Protein AF-A0A7V9R9I1-F1 (afdb_monomer_lite)

pLDDT: mean 81.51, std 17.56, range [33.59, 96.0]

Structure (mmCIF, N/CA/C/O backbone):
data_AF-A0A7V9R9I1-F1
#
_entry.id   AF-A0A7V9R9I1-F1
#
loop_
_atom_site.group_PDB
_atom_site.id
_atom_site.type_symbol
_atom_site.label_atom_id
_atom_site.label_alt_id
_atom_site.label_comp_id
_atom_site.label_asym_id
_atom_site.label_entity_id
_atom_site.label_seq_id
_atom_site.pdbx_PDB_ins_code
_atom_site.Cartn_x
_atom_site.Cartn_y
_atom_site.Cartn_z
_atom_site.occupancy
_atom_site.B_iso_or_equiv
_atom_site.auth_seq_id
_atom_site.auth_comp_id
_atom_site.auth_asym_id
_atom_site.auth_atom_id
_atom_site.pdbx_PDB_model_num
ATOM 1 N N . MET A 1 1 ? 21.393 -26.259 -18.781 1.00 34.94 1 MET A N 1
ATOM 2 C CA . MET A 1 1 ? 21.261 -24.808 -18.541 1.00 34.94 1 MET A CA 1
ATOM 3 C C . MET A 1 1 ? 19.982 -24.347 -19.218 1.00 34.94 1 MET A C 1
ATOM 5 O O . MET A 1 1 ? 19.968 -24.200 -20.432 1.00 34.94 1 MET A O 1
ATOM 9 N N . GLU A 1 2 ? 18.885 -24.268 -18.463 1.00 33.59 2 GLU A N 1
ATOM 10 C CA . GLU A 1 2 ? 17.567 -23.871 -18.975 1.00 33.59 2 GLU A CA 1
ATOM 11 C C . GLU A 1 2 ? 17.438 -22.348 -18.984 1.00 33.59 2 GLU A C 1
ATOM 13 O O . GLU A 1 2 ? 17.746 -21.669 -18.007 1.00 33.59 2 GLU A O 1
ATOM 18 N N . ARG A 1 3 ? 17.015 -21.819 -20.132 1.00 34.22 3 ARG A N 1
ATOM 19 C CA . ARG A 1 3 ? 16.868 -20.394 -20.406 1.00 34.22 3 ARG A CA 1
ATOM 20 C C . ARG A 1 3 ? 15.417 -20.018 -20.113 1.00 34.22 3 ARG A C 1
ATOM 22 O O . ARG A 1 3 ? 14.528 -20.432 -20.853 1.00 34.22 3 ARG A O 1
ATOM 29 N N . ILE A 1 4 ? 15.184 -19.268 -19.036 1.00 39.66 4 ILE A N 1
ATOM 30 C CA . ILE A 1 4 ? 13.881 -18.660 -18.737 1.00 39.66 4 ILE A CA 1
ATOM 31 C C . ILE A 1 4 ? 13.504 -17.791 -19.942 1.00 39.66 4 ILE A C 1
ATOM 33 O O . ILE A 1 4 ? 14.244 -16.880 -20.319 1.00 39.66 4 ILE A O 1
ATOM 37 N N . ALA A 1 5 ? 12.395 -18.116 -20.602 1.00 38.47 5 ALA A N 1
ATOM 38 C CA . ALA A 1 5 ? 11.861 -17.291 -21.671 1.00 38.47 5 ALA A CA 1
ATOM 39 C C . ALA A 1 5 ? 11.319 -15.998 -21.047 1.00 38.47 5 ALA A C 1
ATOM 41 O O . ALA A 1 5 ? 10.288 -16.018 -20.382 1.00 38.47 5 ALA A O 1
ATOM 42 N N . ARG A 1 6 ? 12.034 -14.885 -21.252 1.00 37.66 6 ARG A N 1
ATOM 43 C CA . ARG A 1 6 ? 11.499 -13.532 -21.062 1.00 37.66 6 ARG A CA 1
ATOM 44 C C . ARG A 1 6 ? 10.309 -13.368 -22.010 1.00 37.66 6 ARG A C 1
ATOM 46 O O . ARG A 1 6 ? 10.501 -13.270 -23.221 1.00 37.66 6 ARG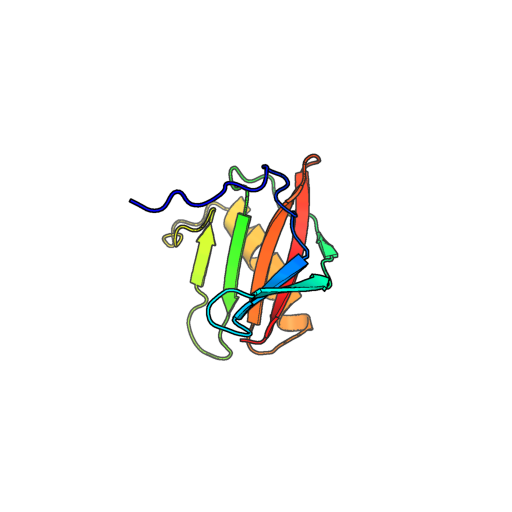 A O 1
ATOM 53 N N . TRP A 1 7 ? 9.095 -13.390 -21.474 1.00 39.84 7 TRP A N 1
ATOM 54 C CA . TRP A 1 7 ? 7.966 -12.719 -22.115 1.00 39.84 7 TRP A CA 1
ATOM 55 C C . TRP A 1 7 ? 8.150 -11.214 -21.892 1.00 39.84 7 TRP A C 1
ATOM 57 O O . TRP A 1 7 ? 8.651 -10.820 -20.844 1.00 39.84 7 TRP A O 1
ATOM 67 N N . GLY A 1 8 ? 7.891 -10.422 -22.936 1.00 36.59 8 GLY A N 1
ATOM 68 C CA . GLY A 1 8 ? 8.282 -9.012 -23.032 1.00 36.59 8 GLY A CA 1
ATOM 69 C C . GLY A 1 8 ? 7.770 -8.125 -21.894 1.00 36.59 8 GLY A C 1
ATOM 70 O O . GLY A 1 8 ? 6.790 -8.472 -21.242 1.00 36.59 8 GLY A O 1
ATOM 71 N N . ASP A 1 9 ? 8.447 -6.985 -21.719 1.00 37.50 9 ASP A N 1
ATOM 72 C CA . ASP A 1 9 ? 8.258 -5.920 -20.712 1.00 37.50 9 ASP A CA 1
ATOM 73 C C . ASP A 1 9 ? 6.883 -5.216 -20.763 1.00 37.50 9 ASP A C 1
ATOM 75 O O . ASP A 1 9 ? 6.784 -3.993 -20.709 1.00 37.50 9 ASP A O 1
ATOM 79 N N . ALA A 1 10 ? 5.787 -5.956 -20.890 1.00 43.38 10 ALA A N 1
ATOM 80 C CA . ALA A 1 10 ? 4.487 -5.445 -20.493 1.00 43.38 10 ALA A CA 1
ATOM 81 C C . ALA A 1 10 ? 4.329 -5.755 -19.003 1.00 43.38 10 ALA A C 1
ATOM 83 O O . ALA A 1 10 ? 3.723 -6.761 -18.629 1.00 43.38 10 ALA A O 1
ATOM 84 N N . GLU A 1 11 ? 4.919 -4.914 -18.151 1.00 48.06 11 GLU A N 1
ATOM 85 C CA . GLU A 1 11 ? 4.491 -4.848 -16.759 1.00 48.06 11 GLU A CA 1
ATOM 86 C C . GLU A 1 11 ? 3.008 -4.483 -16.780 1.00 48.06 11 GLU A C 1
ATOM 88 O O . GLU A 1 11 ? 2.609 -3.396 -17.202 1.00 48.06 11 GLU A O 1
ATOM 93 N N . LEU A 1 12 ? 2.159 -5.436 -16.401 1.00 53.19 12 LEU A N 1
ATOM 94 C CA . LEU A 1 12 ? 0.795 -5.104 -16.039 1.00 53.19 12 LEU A CA 1
ATOM 95 C C . LEU A 1 12 ? 0.913 -4.270 -14.770 1.00 53.19 12 LEU A C 1
ATOM 97 O O . LEU A 1 12 ? 1.124 -4.817 -13.689 1.00 53.19 12 LEU A O 1
ATOM 101 N N . GLY A 1 13 ? 0.847 -2.950 -14.934 1.00 53.88 13 GLY A N 1
ATOM 102 C CA . GLY A 1 13 ? 0.768 -2.029 -13.812 1.00 53.88 13 GLY A CA 1
ATOM 103 C C . GLY A 1 13 ? -0.393 -2.415 -12.901 1.00 53.88 13 GLY A C 1
ATOM 104 O O . GLY A 1 13 ? -1.354 -3.074 -13.321 1.00 53.88 13 GLY A O 1
ATOM 105 N N . ARG A 1 14 ? -0.312 -2.007 -11.637 1.00 56.84 14 ARG A N 1
ATOM 106 C CA . ARG A 1 14 ? -1.467 -2.026 -10.737 1.00 56.84 14 ARG A CA 1
ATOM 107 C C . ARG A 1 14 ? -2.670 -1.337 -11.437 1.00 56.84 14 ARG A C 1
ATOM 109 O O . ARG A 1 14 ? -2.464 -0.526 -12.344 1.00 56.84 14 ARG A O 1
ATOM 116 N N . PRO A 1 15 ? -3.913 -1.796 -11.188 1.00 63.66 15 PRO A N 1
ATOM 117 C CA . PRO A 1 15 ? -4.362 -2.509 -9.997 1.00 63.66 15 PRO A CA 1
ATOM 118 C C . PRO A 1 15 ? -4.682 -3.987 -10.255 1.00 63.66 15 PRO A C 1
ATOM 120 O O . PRO A 1 15 ? -5.761 -4.459 -9.910 1.00 63.66 15 PRO A O 1
ATOM 123 N N . TYR A 1 16 ? -3.806 -4.749 -10.908 1.00 64.44 16 TYR A N 1
ATOM 124 C CA . TYR A 1 16 ? -4.044 -6.181 -11.119 1.00 64.44 16 TYR A CA 1
ATOM 125 C C . TYR A 1 16 ? -3.215 -7.033 -10.158 1.00 64.44 16 TYR A C 1
ATOM 127 O O . TYR A 1 16 ? -1.990 -6.962 -10.148 1.00 64.44 16 TYR A O 1
ATOM 135 N N . ALA A 1 17 ? -3.882 -7.902 -9.399 1.00 64.69 17 ALA A N 1
ATOM 136 C CA . ALA A 1 17 ? -3.222 -8.992 -8.693 1.00 64.69 17 ALA A CA 1
ATOM 137 C C . ALA A 1 17 ? -3.065 -10.178 -9.654 1.00 64.69 17 ALA A C 1
ATOM 139 O O . ALA A 1 17 ? -4.051 -10.677 -10.211 1.00 64.69 17 ALA A O 1
ATOM 140 N N . ALA A 1 18 ? -1.829 -10.637 -9.853 1.00 72.94 18 ALA A N 1
ATOM 141 C CA . ALA A 1 18 ? -1.533 -11.808 -10.666 1.00 72.94 18 ALA A CA 1
ATOM 142 C C . ALA A 1 18 ? -1.455 -13.065 -9.795 1.00 72.94 18 ALA A C 1
ATOM 144 O O . ALA A 1 18 ? -0.741 -13.111 -8.797 1.00 72.94 18 ALA A O 1
ATOM 145 N N . SER A 1 19 ? -2.171 -14.113 -10.193 1.00 71.69 19 SER A N 1
ATOM 146 C CA . SER A 1 19 ? -2.069 -15.439 -9.583 1.00 71.69 19 SER A CA 1
ATOM 147 C C . SER A 1 19 ? -1.601 -16.440 -10.624 1.00 71.69 19 SER A C 1
ATOM 149 O O . SER A 1 19 ? -2.197 -16.552 -11.697 1.00 71.69 19 SER A O 1
ATOM 151 N N . VAL A 1 20 ? -0.548 -17.191 -10.304 1.00 82.12 20 VAL A N 1
ATOM 152 C CA . VAL A 1 20 ? -0.021 -18.243 -11.175 1.00 82.12 20 VAL A CA 1
ATOM 153 C C . VAL A 1 20 ? -0.102 -19.575 -10.443 1.00 82.12 20 VAL A C 1
ATOM 155 O O . VAL A 1 20 ? 0.439 -19.730 -9.352 1.00 82.12 20 VAL A O 1
ATOM 158 N N . VAL A 1 21 ? -0.765 -20.556 -11.051 1.00 79.75 21 VAL A N 1
ATOM 159 C CA . VAL A 1 21 ? -0.908 -21.902 -10.488 1.00 79.75 21 VAL A CA 1
ATOM 160 C C . VAL A 1 21 ? -0.333 -22.917 -11.464 1.00 79.75 21 VAL A C 1
ATOM 162 O O . VAL A 1 21 ? -0.660 -22.929 -12.655 1.00 79.75 21 VAL A O 1
ATOM 165 N N . ARG A 1 22 ? 0.527 -23.804 -10.962 1.00 84.19 22 ARG A N 1
ATOM 166 C CA . ARG A 1 22 ? 1.053 -24.924 -11.746 1.00 84.19 22 ARG A CA 1
ATOM 167 C C . ARG A 1 22 ? -0.033 -25.987 -11.903 1.00 84.19 22 ARG A C 1
ATOM 169 O O . ARG A 1 22 ? -0.516 -26.512 -10.904 1.00 84.19 22 ARG A O 1
ATOM 176 N N . ARG A 1 23 ? -0.404 -26.324 -13.143 1.00 83.25 23 ARG A N 1
ATOM 177 C CA . ARG A 1 23 ? -1.402 -27.374 -13.422 1.00 83.25 23 ARG A CA 1
ATOM 178 C C . ARG A 1 23 ? -0.764 -28.750 -13.554 1.00 83.25 23 ARG A C 1
ATOM 180 O O . ARG A 1 23 ? -1.313 -29.723 -13.053 1.00 83.25 23 ARG A O 1
ATOM 187 N N . ASP A 1 24 ? 0.395 -28.827 -14.206 1.00 85.31 24 ASP A N 1
ATOM 188 C CA . ASP A 1 24 ? 1.167 -30.062 -14.345 1.00 85.31 24 ASP A CA 1
ATOM 189 C C . ASP A 1 24 ? 2.679 -29.781 -14.500 1.00 85.31 24 ASP A C 1
ATOM 191 O O . ASP A 1 24 ? 3.169 -28.678 -14.236 1.00 85.31 24 ASP A O 1
ATOM 195 N N . ARG A 1 25 ? 3.471 -30.791 -14.894 1.00 81.00 25 ARG A N 1
ATOM 196 C CA . ARG A 1 25 ? 4.926 -30.642 -15.057 1.00 81.00 25 ARG A CA 1
ATOM 197 C C . ARG A 1 25 ? 5.331 -29.590 -16.097 1.00 81.00 25 ARG A C 1
ATOM 199 O O . ARG A 1 25 ? 6.400 -29.010 -15.917 1.00 81.00 25 ARG A O 1
ATOM 206 N N . ARG A 1 26 ? 4.524 -29.359 -17.135 1.00 88.62 26 ARG A N 1
ATOM 207 C CA . ARG A 1 26 ? 4.795 -28.481 -18.286 1.00 88.62 26 ARG A CA 1
ATOM 208 C C . ARG A 1 26 ? 3.740 -27.384 -18.502 1.00 88.62 26 ARG A C 1
ATOM 210 O O . ARG A 1 26 ? 3.934 -26.564 -19.393 1.00 88.62 26 ARG A O 1
ATOM 217 N N . ALA A 1 27 ? 2.671 -27.337 -17.708 1.00 83.50 27 ALA A N 1
ATOM 218 C CA . ALA A 1 27 ? 1.582 -26.377 -17.854 1.00 83.50 27 ALA A CA 1
ATOM 219 C C . ALA A 1 27 ? 1.376 -25.501 -16.610 1.00 83.50 27 ALA A C 1
ATOM 221 O O . ALA A 1 27 ? 1.343 -25.976 -15.469 1.00 83.50 27 ALA A O 1
ATOM 222 N N . TRP A 1 28 ? 1.144 -24.217 -16.870 1.00 86.19 28 TRP A N 1
ATOM 223 C CA . TRP A 1 28 ? 0.801 -23.188 -15.895 1.00 86.19 28 TRP A CA 1
ATOM 224 C C 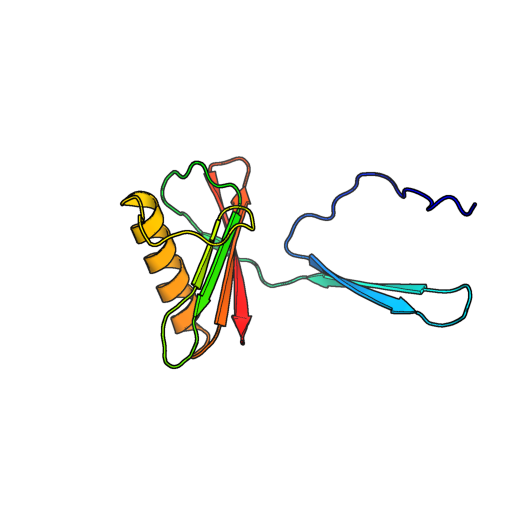. TRP A 1 28 ? -0.506 -22.512 -16.308 1.00 86.19 28 TRP A C 1
ATOM 226 O O . TRP A 1 28 ? -0.793 -22.388 -17.498 1.00 86.19 28 TRP A O 1
ATOM 236 N N . ALA A 1 29 ? -1.292 -22.080 -15.328 1.00 84.81 29 ALA A N 1
ATOM 237 C CA . ALA A 1 29 ? -2.394 -21.152 -15.526 1.00 84.81 29 ALA A CA 1
ATOM 238 C C . ALA A 1 29 ? -2.041 -19.825 -14.859 1.00 84.81 29 ALA A C 1
ATOM 240 O O . ALA A 1 29 ? -1.533 -19.821 -13.738 1.00 84.81 29 ALA A O 1
ATOM 241 N N . ALA A 1 30 ? -2.327 -18.725 -15.548 1.00 83.06 30 ALA A N 1
ATOM 242 C CA . ALA A 1 30 ? -2.233 -17.381 -15.004 1.00 83.06 30 ALA A CA 1
ATOM 243 C C . ALA A 1 30 ? -3.627 -16.752 -15.016 1.00 83.06 30 ALA A C 1
ATOM 245 O O . ALA A 1 30 ? -4.356 -16.870 -16.003 1.00 83.06 30 ALA A O 1
ATOM 246 N N . GLY A 1 31 ? -3.994 -16.117 -13.911 1.00 78.25 31 GLY A N 1
ATOM 247 C CA . GLY A 1 31 ? -5.196 -15.308 -13.776 1.00 78.25 31 GLY A CA 1
ATOM 248 C C . GLY A 1 31 ? -4.826 -13.908 -13.310 1.00 78.25 31 GLY A C 1
ATOM 249 O O . GLY A 1 31 ? -3.835 -13.727 -12.601 1.00 78.25 31 GLY A O 1
ATOM 250 N N . LEU A 1 32 ? -5.631 -12.934 -13.717 1.00 72.50 32 LEU A N 1
ATOM 251 C CA . LEU A 1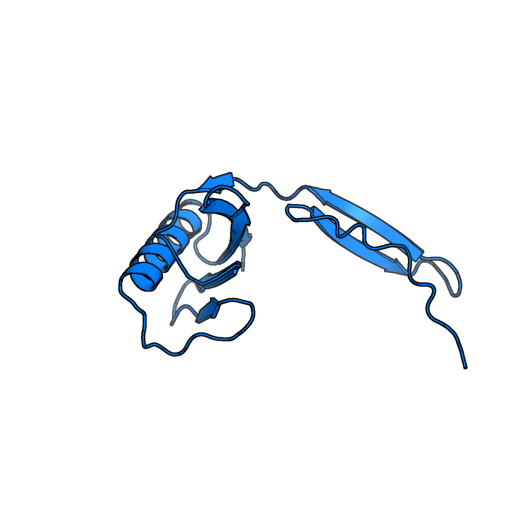 32 ? -5.531 -11.555 -13.263 1.00 72.50 32 LEU A CA 1
ATOM 252 C C . LEU A 1 32 ? -6.855 -11.186 -12.613 1.00 72.50 32 LEU A C 1
ATOM 254 O O . LEU A 1 32 ? -7.911 -11.345 -13.230 1.00 72.50 32 LEU A O 1
ATOM 258 N N . THR A 1 33 ? -6.790 -10.676 -11.392 1.00 69.06 33 THR A N 1
ATOM 259 C CA . THR A 1 33 ? -7.945 -10.081 -10.725 1.00 69.06 33 THR A CA 1
ATOM 260 C C . THR A 1 33 ? -7.716 -8.587 -10.650 1.00 69.06 33 THR A C 1
ATOM 262 O O . THR A 1 33 ? -6.676 -8.139 -10.171 1.00 69.06 33 THR A O 1
ATOM 265 N N . ARG A 1 34 ? -8.685 -7.810 -11.136 1.00 67.62 34 ARG A N 1
ATOM 266 C CA . ARG A 1 34 ? -8.681 -6.362 -10.946 1.00 67.62 34 ARG A CA 1
ATOM 267 C C . ARG A 1 34 ? -8.985 -6.066 -9.479 1.00 67.62 34 ARG A C 1
ATOM 269 O O . ARG A 1 34 ? -10.053 -6.424 -8.990 1.00 67.62 34 ARG A O 1
ATOM 276 N N . VAL A 1 35 ? -8.042 -5.434 -8.805 1.00 69.00 35 VAL A N 1
ATOM 277 C CA . VAL A 1 35 ? -8.172 -4.886 -7.460 1.00 69.00 35 VAL A CA 1
ATOM 278 C C . VAL A 1 35 ? -8.882 -3.539 -7.581 1.00 69.00 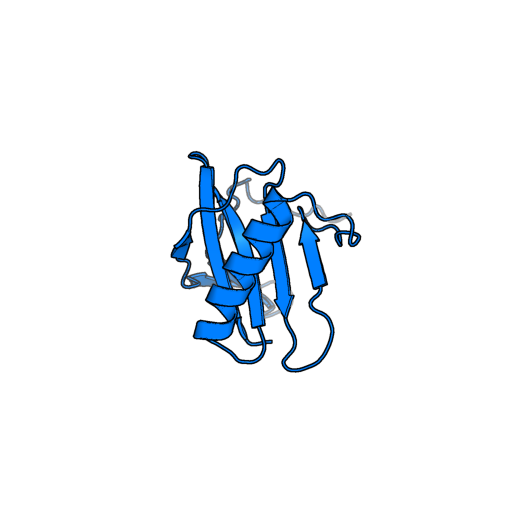35 VAL A C 1
ATOM 280 O O . VAL A 1 35 ? -8.677 -2.790 -8.540 1.00 69.00 35 VAL A O 1
ATOM 283 N N . ASN A 1 36 ? -9.787 -3.251 -6.648 1.00 69.38 36 ASN A N 1
ATOM 284 C CA . ASN A 1 36 ? -10.447 -1.953 -6.602 1.00 69.38 36 ASN A CA 1
ATOM 285 C C . ASN A 1 36 ? -9.438 -0.917 -6.124 1.00 69.38 36 ASN A C 1
ATOM 287 O O . ASN A 1 36 ? -9.213 -0.782 -4.924 1.00 69.38 36 ASN A O 1
ATOM 291 N N . ALA A 1 37 ? -8.850 -0.204 -7.074 1.00 79.69 37 ALA A N 1
ATOM 292 C CA . ALA A 1 37 ? -8.007 0.928 -6.778 1.00 79.69 37 ALA A CA 1
ATOM 293 C C . ALA A 1 37 ? -8.770 2.247 -6.887 1.00 79.69 37 ALA A C 1
ATOM 295 O O . ALA A 1 37 ? -9.587 2.436 -7.795 1.00 79.69 37 ALA A O 1
ATOM 296 N N . GLU A 1 38 ? -8.505 3.154 -5.950 1.00 85.94 38 GLU A N 1
ATOM 297 C CA . GLU A 1 38 ? -9.050 4.506 -5.949 1.00 85.94 38 GLU A CA 1
ATOM 298 C C . GLU A 1 38 ? -7.941 5.541 -6.171 1.00 85.94 38 GLU A C 1
ATOM 300 O O . GLU A 1 38 ? -6.892 5.453 -5.534 1.00 85.94 38 GLU A O 1
ATOM 305 N N . PRO A 1 39 ? -8.141 6.543 -7.044 1.00 89.69 39 PRO A N 1
ATOM 306 C CA . PRO A 1 39 ? -7.205 7.650 -7.136 1.00 89.69 39 PRO A CA 1
ATOM 307 C C . PRO A 1 39 ? -7.301 8.517 -5.872 1.00 89.69 39 PRO A C 1
ATOM 309 O O . PRO A 1 39 ? -8.395 8.933 -5.477 1.00 89.69 39 PRO A O 1
ATOM 312 N N . ILE A 1 40 ? -6.157 8.822 -5.266 1.00 93.12 40 ILE A N 1
ATOM 313 C CA . ILE A 1 40 ? -6.017 9.752 -4.144 1.00 93.12 40 ILE A CA 1
ATOM 314 C C . ILE A 1 40 ? -4.950 10.806 -4.448 1.00 93.12 40 ILE A C 1
ATOM 316 O O . ILE A 1 40 ? -4.102 10.641 -5.326 1.00 93.12 40 ILE A O 1
ATOM 320 N N . GLU A 1 41 ? -4.988 11.894 -3.690 1.00 93.31 41 GLU A N 1
ATOM 321 C CA . GLU A 1 41 ? -3.941 12.909 -3.679 1.00 93.31 41 GLU A CA 1
ATOM 322 C C . GLU A 1 41 ? -3.138 12.752 -2.392 1.00 93.31 41 GLU A C 1
ATOM 324 O O . GLU A 1 41 ? -3.704 12.718 -1.298 1.00 93.31 41 GLU A O 1
ATOM 329 N N . LEU A 1 42 ? -1.820 12.650 -2.531 1.00 92.50 42 LEU A N 1
ATOM 330 C CA . LEU A 1 42 ? -0.877 12.698 -1.422 1.00 92.50 42 LEU A CA 1
ATOM 331 C C . LEU A 1 42 ? 0.023 13.927 -1.604 1.00 92.50 42 LEU A C 1
ATOM 333 O O . LEU A 1 42 ? 0.125 14.447 -2.719 1.00 92.50 42 LEU A O 1
ATOM 337 N N . PRO A 1 43 ? 0.678 14.411 -0.533 1.00 91.88 43 PRO A N 1
ATOM 338 C CA . PRO A 1 43 ? 1.716 15.428 -0.647 1.00 91.88 43 PRO A CA 1
ATOM 339 C C . PRO A 1 43 ? 2.773 15.060 -1.693 1.00 91.88 43 PRO A C 1
ATOM 341 O O . PRO A 1 43 ? 2.966 13.888 -2.020 1.00 91.88 43 PRO A O 1
ATOM 344 N N . GLU A 1 44 ? 3.494 16.058 -2.198 1.00 90.88 44 GLU A N 1
ATOM 345 C CA . GLU A 1 44 ? 4.614 15.789 -3.093 1.00 90.88 44 GLU A CA 1
ATOM 346 C C . GLU A 1 44 ? 5.718 15.046 -2.328 1.00 90.88 44 GLU A C 1
ATOM 348 O O . GLU A 1 44 ? 6.258 15.540 -1.338 1.00 90.88 44 GLU A O 1
ATOM 353 N N . LEU A 1 45 ? 6.015 13.830 -2.783 1.00 90.56 45 LEU A N 1
ATOM 354 C CA . LEU A 1 45 ? 7.015 12.943 -2.204 1.00 90.56 45 LEU A CA 1
ATOM 355 C C . LEU A 1 45 ? 8.037 12.566 -3.276 1.00 90.56 45 LEU A C 1
ATOM 357 O O . LEU A 1 45 ? 7.709 12.462 -4.460 1.00 90.56 45 LEU A O 1
ATOM 361 N N . ALA A 1 46 ? 9.272 12.307 -2.850 1.00 89.88 46 ALA A N 1
ATOM 362 C CA . ALA A 1 46 ? 10.286 11.696 -3.710 1.00 89.88 46 ALA A CA 1
ATOM 363 C C . ALA A 1 46 ? 10.010 10.201 -3.980 1.00 89.88 46 ALA A C 1
ATOM 365 O O . ALA A 1 46 ? 10.606 9.626 -4.886 1.00 89.88 46 ALA A O 1
ATOM 366 N N . ALA A 1 47 ? 9.099 9.600 -3.210 1.00 91.19 47 ALA A N 1
ATOM 367 C CA . ALA A 1 47 ? 8.701 8.205 -3.322 1.00 91.19 47 ALA A CA 1
ATOM 368 C C . ALA A 1 47 ? 7.867 7.928 -4.581 1.00 91.19 47 ALA A C 1
ATOM 370 O O . ALA A 1 47 ? 7.133 8.795 -5.071 1.00 91.19 47 ALA A O 1
ATOM 371 N N . SER A 1 48 ? 7.947 6.687 -5.055 1.00 92.81 48 SER A N 1
ATOM 372 C CA . SER A 1 48 ? 7.107 6.148 -6.131 1.00 92.81 48 SER A CA 1
ATOM 373 C C . SER A 1 48 ? 6.053 5.169 -5.612 1.00 92.81 48 SER A C 1
ATOM 375 O O . SER A 1 48 ? 5.031 4.978 -6.262 1.00 92.81 48 SER A O 1
ATOM 377 N N . SER A 1 49 ? 6.271 4.575 -4.438 1.00 93.75 49 SER A N 1
ATOM 378 C CA . SER A 1 49 ? 5.320 3.680 -3.778 1.00 93.75 49 SER A CA 1
ATOM 379 C C . SER A 1 49 ? 5.388 3.803 -2.255 1.00 93.75 49 SER A C 1
ATOM 381 O O . SER A 1 49 ? 6.450 4.055 -1.679 1.00 93.75 49 SER A O 1
ATOM 383 N N . LEU A 1 50 ? 4.242 3.616 -1.606 1.00 94.94 50 LEU A N 1
ATOM 384 C CA . LEU A 1 50 ? 4.081 3.559 -0.157 1.00 94.94 50 LEU A CA 1
ATOM 385 C C . LEU A 1 50 ? 3.285 2.308 0.213 1.00 94.94 50 LEU A C 1
ATOM 387 O O . LEU A 1 50 ? 2.280 1.996 -0.424 1.00 94.94 50 LEU A O 1
ATOM 391 N N . GLU A 1 51 ? 3.691 1.633 1.279 1.00 95.81 51 GLU A N 1
ATOM 392 C CA . GLU A 1 51 ? 2.961 0.512 1.868 1.00 95.81 51 GLU A CA 1
ATOM 393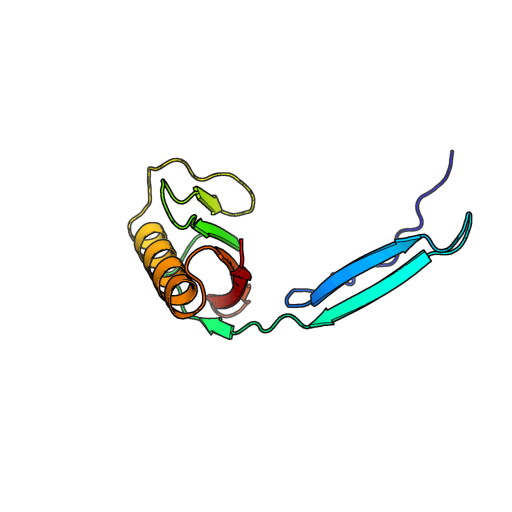 C C . GLU A 1 51 ? 2.847 0.723 3.376 1.00 95.81 51 GLU A C 1
ATOM 395 O O . GLU A 1 51 ? 3.852 0.788 4.080 1.00 95.81 51 GLU A O 1
ATOM 400 N N . LEU A 1 52 ? 1.619 0.834 3.877 1.00 95.81 52 LEU A N 1
ATOM 401 C CA . LEU A 1 52 ? 1.321 0.965 5.298 1.00 95.81 52 LEU A CA 1
ATOM 402 C C . LEU A 1 52 ? 0.599 -0.290 5.782 1.00 95.81 52 LEU A C 1
ATOM 404 O O . LEU A 1 52 ? -0.568 -0.494 5.448 1.00 95.81 52 LEU A O 1
ATOM 408 N N . ALA A 1 53 ? 1.258 -1.087 6.618 1.00 96.00 53 ALA A N 1
ATOM 409 C CA . ALA A 1 53 ? 0.616 -2.183 7.333 1.00 96.00 53 ALA A CA 1
ATOM 410 C C . ALA A 1 53 ? 0.176 -1.698 8.720 1.00 96.00 53 ALA A C 1
ATOM 412 O O . ALA A 1 53 ? 0.998 -1.320 9.558 1.00 96.00 53 ALA A O 1
ATOM 413 N N . SER A 1 54 ? -1.136 -1.689 8.955 1.00 95.69 54 SER A N 1
ATOM 414 C CA . SER A 1 54 ? -1.758 -1.214 10.191 1.00 95.69 54 SER A CA 1
ATOM 415 C C . SER A 1 54 ? -2.486 -2.373 10.886 1.00 95.69 54 SER A C 1
ATOM 417 O O . SER A 1 54 ? -3.556 -2.789 10.429 1.00 95.69 54 SER A O 1
ATOM 419 N N . PRO A 1 55 ? -1.922 -2.937 11.971 1.00 94.44 55 PRO A N 1
ATOM 420 C CA . PRO A 1 55 ? -2.596 -3.960 12.764 1.00 94.44 55 PRO A CA 1
ATOM 421 C C . PRO A 1 55 ? -3.760 -3.357 13.586 1.00 94.44 55 PRO A C 1
ATOM 423 O O . PRO A 1 55 ? -3.839 -2.131 13.755 1.00 94.44 55 PRO A O 1
ATOM 426 N N . PRO A 1 56 ? -4.665 -4.194 14.136 1.00 89.56 56 PRO A N 1
ATOM 427 C CA . PRO A 1 56 ? -5.760 -3.700 14.974 1.00 89.56 56 PRO A CA 1
ATOM 428 C C . PRO A 1 56 ? -5.218 -3.078 16.271 1.00 89.56 56 PRO A C 1
ATOM 430 O O . PRO A 1 56 ? -5.676 -2.020 16.695 1.00 89.56 56 PRO A O 1
ATOM 433 N N . GLU A 1 57 ? -4.164 -3.679 16.828 1.00 88.31 57 GLU A N 1
ATOM 434 C CA . GLU A 1 57 ? -3.398 -3.190 17.970 1.00 88.31 57 GLU A CA 1
ATOM 435 C C . GLU A 1 57 ? -1.898 -3.246 17.646 1.00 88.31 57 GLU A C 1
ATOM 437 O O . GLU A 1 57 ? -1.431 -4.175 16.986 1.00 88.31 57 GLU A O 1
ATOM 442 N N . GLY A 1 58 ? -1.124 -2.275 18.135 1.00 86.00 58 GLY A N 1
ATOM 443 C CA . GLY A 1 58 ? 0.329 -2.229 17.953 1.00 86.00 58 GLY A CA 1
ATOM 444 C C . GLY A 1 58 ? 0.805 -1.073 17.076 1.00 86.00 58 GLY A C 1
ATOM 445 O O . GLY A 1 58 ? 0.105 -0.083 16.878 1.00 86.00 58 GLY A O 1
ATOM 446 N N . THR A 1 59 ? 2.050 -1.164 16.610 1.00 88.62 59 THR A N 1
ATOM 447 C CA . THR A 1 59 ? 2.693 -0.117 15.806 1.00 88.62 59 THR A CA 1
ATOM 448 C C . THR A 1 59 ? 2.540 -0.435 14.326 1.00 88.62 59 THR A C 1
ATOM 450 O O . THR A 1 59 ? 2.925 -1.519 13.896 1.00 88.62 59 THR A O 1
ATOM 453 N N . ALA A 1 60 ? 1.996 0.510 13.559 1.00 91.19 60 ALA A N 1
ATOM 454 C CA . ALA A 1 60 ? 1.966 0.405 12.107 1.00 91.19 60 ALA A CA 1
ATOM 455 C C . ALA A 1 60 ? 3.389 0.461 11.529 1.00 91.19 60 ALA A C 1
ATOM 457 O O . ALA A 1 60 ? 4.240 1.203 12.031 1.00 91.19 60 ALA A O 1
ATOM 458 N N . THR A 1 61 ? 3.636 -0.308 10.473 1.00 93.62 61 THR A N 1
ATOM 459 C CA . THR A 1 61 ? 4.906 -0.311 9.740 1.00 93.62 61 THR A CA 1
ATOM 460 C C . THR A 1 61 ? 4.712 0.324 8.373 1.00 93.62 61 THR A C 1
ATOM 462 O O . THR A 1 61 ? 3.711 0.080 7.701 1.00 93.62 61 THR A O 1
ATOM 465 N N . LEU A 1 62 ? 5.674 1.152 7.972 1.00 94.19 62 LEU A N 1
ATOM 466 C CA . LEU A 1 62 ? 5.677 1.843 6.690 1.00 94.19 62 LEU A CA 1
ATOM 467 C C . LEU A 1 62 ? 6.855 1.343 5.861 1.00 94.19 62 LEU A C 1
ATOM 469 O O . LEU A 1 62 ? 7.985 1.342 6.346 1.00 94.19 62 LEU A O 1
ATOM 473 N N . ALA A 1 63 ? 6.602 1.002 4.605 1.00 94.44 63 ALA A N 1
ATOM 474 C CA . ALA A 1 63 ? 7.632 0.869 3.592 1.00 94.44 63 ALA A CA 1
ATOM 475 C C . ALA A 1 63 ? 7.472 1.955 2.521 1.00 94.44 63 ALA A C 1
ATOM 477 O O . ALA A 1 63 ? 6.360 2.297 2.116 1.00 94.44 63 ALA A O 1
ATOM 478 N N . VAL A 1 64 ? 8.599 2.499 2.076 1.00 94.00 64 VAL A N 1
ATOM 479 C CA . VAL A 1 64 ? 8.712 3.494 1.008 1.00 94.00 64 VAL A CA 1
ATOM 480 C C . VAL A 1 64 ? 9.590 2.883 -0.072 1.00 94.00 64 VAL A C 1
ATOM 482 O O . VAL A 1 64 ? 10.708 2.460 0.215 1.00 94.00 64 VAL A O 1
ATOM 485 N N . ASP A 1 65 ? 9.078 2.778 -1.297 1.00 93.19 65 ASP A N 1
ATOM 486 C CA . ASP A 1 65 ? 9.793 2.136 -2.411 1.00 93.19 65 ASP A CA 1
ATOM 487 C C . ASP A 1 65 ? 10.296 0.718 -2.077 1.00 93.19 65 ASP A C 1
ATOM 489 O O . ASP A 1 65 ? 11.368 0.283 -2.499 1.00 93.19 65 ASP A O 1
ATOM 493 N N . GLY A 1 66 ? 9.502 -0.010 -1.282 1.00 90.81 66 GLY A N 1
ATOM 494 C CA . GLY A 1 66 ? 9.790 -1.376 -0.838 1.00 90.81 66 GLY A CA 1
ATOM 495 C C . GLY A 1 66 ? 10.822 -1.495 0.291 1.00 90.81 66 GLY A C 1
ATOM 496 O O . GLY A 1 66 ? 11.119 -2.613 0.711 1.00 90.81 66 GLY A O 1
ATOM 497 N N . ALA A 1 67 ? 11.357 -0.384 0.803 1.00 91.00 67 ALA A N 1
ATOM 498 C CA . ALA A 1 67 ? 12.249 -0.365 1.959 1.00 91.00 67 ALA A CA 1
ATOM 499 C C . ALA A 1 67 ? 11.500 0.095 3.214 1.00 91.00 67 ALA A C 1
ATOM 501 O O . ALA A 1 67 ? 10.776 1.087 3.174 1.00 91.00 67 ALA A O 1
ATOM 502 N N . GLU A 1 68 ? 11.685 -0.603 4.337 1.00 88.62 68 GLU A N 1
ATOM 503 C CA . GLU A 1 68 ? 11.114 -0.181 5.619 1.00 88.62 68 GLU A CA 1
ATOM 504 C C . GLU A 1 68 ? 11.649 1.208 5.993 1.00 88.62 68 GLU A C 1
ATOM 506 O O . GLU A 1 68 ? 12.858 1.452 5.984 1.00 88.62 68 GLU A O 1
ATOM 511 N N . ALA A 1 69 ? 10.736 2.136 6.267 1.00 83.50 69 ALA A N 1
ATOM 512 C CA . ALA A 1 69 ? 11.079 3.506 6.592 1.00 83.50 69 ALA A CA 1
ATOM 513 C C . ALA A 1 69 ? 11.352 3.640 8.092 1.00 83.50 69 ALA A C 1
ATOM 515 O O . ALA A 1 69 ? 10.471 3.426 8.930 1.00 83.50 69 ALA A O 1
ATOM 516 N N . ASP A 1 70 ? 12.569 4.064 8.432 1.00 70.38 70 ASP A N 1
ATOM 517 C CA . ASP A 1 70 ? 12.891 4.475 9.792 1.00 70.38 70 ASP A CA 1
ATOM 518 C C . ASP A 1 70 ? 12.088 5.729 10.178 1.00 70.38 70 ASP A C 1
ATOM 520 O O . ASP A 1 70 ? 11.800 6.600 9.359 1.00 70.38 70 ASP A O 1
ATOM 524 N N . ARG A 1 71 ? 11.739 5.837 11.466 1.00 57.84 71 ARG A N 1
ATOM 525 C CA . ARG A 1 71 ? 10.768 6.791 12.052 1.00 57.84 71 ARG A CA 1
ATOM 526 C C . ARG A 1 71 ? 11.108 8.292 11.918 1.00 57.84 71 ARG A C 1
ATOM 528 O O . ARG A 1 71 ? 10.464 9.115 12.570 1.00 57.84 71 ARG A O 1
ATOM 535 N N . PHE A 1 72 ? 12.095 8.678 11.111 1.00 53.88 72 PHE A N 1
ATOM 536 C CA . PHE A 1 72 ? 12.356 10.074 10.751 1.00 53.88 72 PHE A CA 1
ATOM 537 C C . PHE A 1 72 ? 11.462 10.472 9.578 1.00 53.88 72 PHE A C 1
ATOM 539 O O . PHE A 1 72 ? 11.858 10.494 8.418 1.00 53.88 72 PHE A O 1
ATOM 546 N N . VAL A 1 73 ? 10.203 10.741 9.902 1.00 63.19 73 VAL A N 1
ATOM 547 C CA . VAL A 1 73 ? 9.183 11.016 8.901 1.00 63.19 73 VAL A CA 1
ATOM 548 C C . VAL A 1 73 ? 9.218 12.506 8.567 1.00 63.19 73 VAL A C 1
ATOM 550 O O . VAL A 1 73 ? 8.852 13.346 9.391 1.00 63.19 73 VAL A O 1
ATOM 553 N N . GLU A 1 74 ? 9.683 12.847 7.366 1.00 81.31 74 GLU A N 1
ATOM 554 C CA . GLU A 1 74 ? 9.501 14.188 6.804 1.00 81.31 74 GLU A CA 1
ATOM 555 C C . GLU A 1 74 ? 8.018 14.604 6.917 1.00 81.31 74 GLU A C 1
ATOM 557 O O . GLU A 1 74 ? 7.139 13.753 6.752 1.00 81.31 74 GLU A O 1
ATOM 562 N N . PRO A 1 75 ? 7.681 15.886 7.168 1.00 87.62 75 PRO A N 1
ATOM 563 C CA . PRO A 1 75 ? 6.289 16.302 7.384 1.00 87.62 75 PRO A CA 1
ATOM 564 C C . PRO A 1 75 ? 5.320 15.874 6.271 1.00 87.62 75 PRO A C 1
ATOM 566 O O . PRO A 1 75 ? 4.174 15.523 6.548 1.00 87.62 75 PRO A O 1
ATOM 569 N N . ALA A 1 76 ? 5.791 15.859 5.020 1.00 90.00 76 ALA A N 1
ATOM 570 C CA . ALA A 1 76 ? 5.026 15.388 3.869 1.00 90.00 76 ALA A CA 1
ATOM 571 C C . ALA A 1 76 ? 4.710 13.886 3.958 1.00 90.00 76 ALA A C 1
ATOM 573 O O . ALA A 1 76 ? 3.567 13.481 3.749 1.00 90.00 76 ALA A O 1
ATOM 574 N N . LEU A 1 77 ? 5.696 13.064 4.331 1.00 90.62 77 LEU A N 1
ATOM 575 C CA . LEU A 1 77 ? 5.512 11.626 4.500 1.00 90.62 77 LEU A CA 1
ATOM 576 C C . LEU A 1 77 ? 4.563 11.328 5.671 1.00 90.62 77 LEU A C 1
ATOM 578 O O . LEU A 1 77 ? 3.725 10.439 5.568 1.00 90.62 77 LEU A O 1
ATOM 582 N N . ALA A 1 78 ? 4.607 12.121 6.744 1.00 90.44 78 ALA A N 1
ATOM 583 C CA . ALA A 1 78 ? 3.715 11.952 7.891 1.00 90.44 78 ALA A CA 1
ATOM 584 C C . ALA A 1 78 ? 2.256 12.247 7.520 1.00 90.44 78 ALA A C 1
ATOM 586 O O . ALA A 1 78 ? 1.352 11.504 7.900 1.00 90.44 78 ALA A O 1
ATOM 587 N N . ALA A 1 79 ? 2.028 13.303 6.735 1.00 92.19 79 ALA A N 1
ATOM 588 C CA . ALA A 1 79 ? 0.707 13.619 6.206 1.00 92.19 79 ALA A CA 1
ATOM 589 C C . ALA A 1 79 ? 0.197 12.533 5.242 1.00 92.19 79 ALA A C 1
ATOM 591 O O . ALA A 1 79 ? -0.980 12.177 5.301 1.00 92.19 79 ALA A O 1
ATOM 592 N N . ALA A 1 80 ? 1.075 11.962 4.409 1.00 93.81 80 ALA A N 1
ATOM 593 C CA . ALA A 1 80 ? 0.720 10.847 3.536 1.00 93.81 80 ALA A CA 1
ATOM 594 C C . ALA A 1 80 ? 0.309 9.601 4.337 1.00 93.81 80 ALA A C 1
ATOM 596 O O . ALA A 1 80 ? -0.758 9.044 4.096 1.00 93.81 80 ALA A O 1
ATOM 597 N N . VAL A 1 81 ? 1.098 9.214 5.344 1.00 93.81 81 VAL A N 1
ATOM 598 C CA . VAL A 1 81 ? 0.788 8.088 6.243 1.00 93.81 81 VAL A CA 1
ATOM 599 C C . VAL A 1 81 ? -0.554 8.288 6.943 1.00 93.81 81 VAL A C 1
ATOM 601 O O . VAL A 1 81 ? -1.365 7.366 6.970 1.00 93.81 81 VAL A O 1
ATOM 604 N N . ALA A 1 82 ? -0.821 9.490 7.462 1.00 93.88 82 ALA A N 1
ATOM 605 C CA . ALA A 1 82 ? -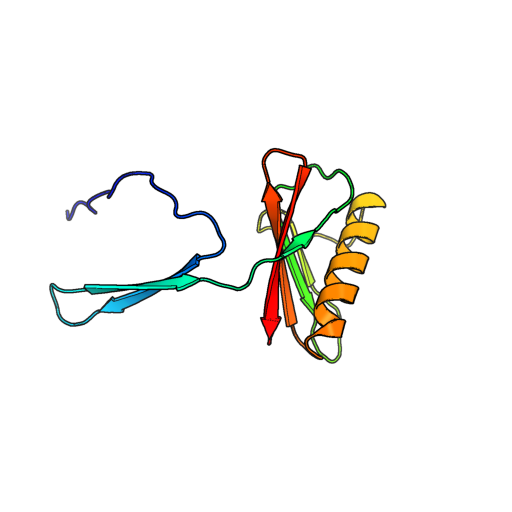2.086 9.792 8.127 1.00 93.88 82 ALA A CA 1
ATOM 606 C C . ALA A 1 82 ? -3.294 9.652 7.182 1.00 93.88 82 ALA A C 1
ATOM 608 O O . ALA A 1 82 ? -4.344 9.152 7.588 1.00 93.88 82 ALA A O 1
ATOM 609 N N . GLU A 1 83 ? -3.157 10.061 5.917 1.00 95.69 83 GLU A N 1
ATOM 610 C CA . GLU A 1 83 ? -4.210 9.883 4.912 1.00 95.69 83 GLU A CA 1
ATOM 611 C C . GLU A 1 83 ? -4.418 8.402 4.563 1.00 95.69 83 GLU A C 1
ATOM 613 O O . GLU A 1 83 ? -5.565 7.945 4.536 1.00 95.69 83 GLU A O 1
ATOM 618 N N . LEU A 1 84 ? -3.341 7.630 4.368 1.00 95.62 84 LEU A N 1
ATOM 619 C CA . LEU A 1 84 ? -3.427 6.181 4.137 1.00 95.62 84 LEU A CA 1
ATOM 620 C C . LEU A 1 84 ? -4.099 5.468 5.312 1.00 95.62 84 LEU A C 1
ATOM 622 O O . LEU A 1 84 ? -5.002 4.653 5.113 1.00 95.62 84 LEU A O 1
ATOM 626 N N . GLU A 1 85 ? -3.723 5.823 6.541 1.00 95.25 85 GLU A N 1
ATOM 627 C CA . GLU A 1 85 ? -4.319 5.253 7.742 1.00 95.25 85 GLU A CA 1
ATOM 628 C C . GLU A 1 85 ? -5.811 5.582 7.834 1.00 95.25 85 GLU A C 1
ATOM 630 O O . GLU A 1 85 ? -6.638 4.691 8.039 1.00 95.25 85 GLU A O 1
ATOM 635 N N . ARG A 1 86 ? -6.186 6.846 7.605 1.00 95.56 86 ARG A N 1
ATOM 636 C CA . ARG A 1 86 ? -7.588 7.281 7.603 1.00 95.56 86 ARG A CA 1
ATOM 637 C C . ARG A 1 86 ? -8.416 6.504 6.577 1.00 95.56 86 ARG A C 1
ATOM 639 O O . ARG A 1 86 ? -9.528 6.077 6.889 1.00 95.56 86 ARG A O 1
ATOM 646 N N . ARG A 1 87 ? -7.899 6.324 5.358 1.00 95.31 87 ARG A N 1
ATOM 647 C CA . ARG A 1 87 ? -8.568 5.591 4.266 1.00 95.31 87 ARG A CA 1
ATOM 648 C C . ARG A 1 87 ? -8.676 4.096 4.545 1.00 95.31 87 ARG A C 1
ATOM 650 O O . ARG A 1 87 ? -9.681 3.487 4.173 1.00 95.31 87 ARG A O 1
ATOM 657 N N . GLY A 1 88 ? -7.667 3.512 5.183 1.00 94.88 88 GLY A N 1
ATOM 658 C CA . GLY A 1 88 ? -7.671 2.109 5.579 1.00 94.88 88 GLY A CA 1
ATOM 659 C C . GLY A 1 88 ? -8.665 1.824 6.703 1.00 94.88 88 GLY A C 1
ATOM 660 O O . GLY A 1 88 ? -9.527 0.958 6.555 1.00 94.88 88 GLY A O 1
ATOM 661 N N . ARG A 1 89 ? -8.648 2.639 7.768 1.00 94.75 89 ARG A N 1
ATOM 662 C CA . ARG A 1 89 ? -9.554 2.517 8.930 1.00 94.75 89 ARG A CA 1
ATOM 663 C C . ARG A 1 89 ? -11.030 2.725 8.582 1.00 94.75 89 ARG A C 1
ATOM 665 O O . ARG A 1 89 ? -11.903 2.234 9.288 1.00 94.75 89 ARG A O 1
ATOM 672 N N . GLN A 1 90 ? -11.332 3.426 7.488 1.00 95.25 90 GLN A N 1
ATOM 673 C CA . GLN A 1 90 ? -12.700 3.527 6.960 1.00 95.25 90 GLN A CA 1
ATOM 674 C C . GLN A 1 90 ? -13.241 2.199 6.409 1.00 95.25 90 GLN A C 1
ATOM 676 O O . GLN A 1 90 ? -14.451 2.071 6.232 1.00 95.25 90 GLN A O 1
ATOM 681 N N . ARG A 1 91 ? -12.363 1.233 6.112 1.00 93.31 91 ARG A N 1
ATOM 682 C CA . ARG A 1 91 ? -12.696 -0.034 5.447 1.00 93.31 91 ARG A CA 1
ATOM 683 C C . ARG A 1 91 ? -12.507 -1.233 6.364 1.00 93.31 91 ARG A C 1
ATOM 685 O O . ARG A 1 91 ? -13.393 -2.082 6.427 1.00 93.31 91 ARG A O 1
ATOM 692 N N . PHE A 1 92 ? -11.385 -1.288 7.077 1.00 94.75 92 PHE A N 1
ATOM 693 C CA . PHE A 1 92 ? -11.019 -2.426 7.913 1.00 94.75 92 PHE A CA 1
ATOM 694 C C . PHE A 1 92 ? -10.383 -1.974 9.227 1.00 94.75 92 PHE A C 1
ATOM 696 O O . PHE A 1 92 ? -9.729 -0.934 9.303 1.00 94.75 92 PHE A O 1
ATOM 703 N N . GLU A 1 93 ? -10.548 -2.792 10.264 1.00 94.12 93 GLU A N 1
ATOM 704 C CA . GLU A 1 93 ? -9.868 -2.590 11.544 1.00 94.12 93 GLU A CA 1
ATOM 705 C C . GLU A 1 93 ? -8.368 -2.898 11.437 1.00 94.12 93 GLU A C 1
ATOM 707 O O . GLU A 1 93 ? -7.565 -2.180 12.021 1.00 94.12 93 GLU A O 1
ATOM 712 N N . ALA A 1 94 ? -7.992 -3.900 10.641 1.00 95.56 94 ALA A N 1
ATOM 713 C CA . ALA A 1 94 ? -6.615 -4.261 10.318 1.00 95.56 94 ALA A CA 1
ATOM 714 C C . ALA A 1 94 ? -6.447 -4.314 8.796 1.00 95.56 94 ALA A C 1
ATOM 716 O O . ALA A 1 94 ? -7.286 -4.908 8.112 1.00 95.56 94 ALA A O 1
ATOM 717 N N . PHE A 1 95 ? -5.406 -3.681 8.259 1.00 95.38 95 PHE A N 1
ATOM 718 C CA . PHE A 1 95 ? -5.237 -3.554 6.810 1.00 95.38 95 PHE A CA 1
ATOM 719 C C . PHE A 1 95 ? -3.790 -3.355 6.373 1.00 95.38 95 PHE A C 1
ATOM 721 O O . PHE A 1 95 ? -2.932 -2.925 7.146 1.00 95.38 95 PHE A O 1
ATOM 728 N N . VAL A 1 96 ? -3.574 -3.582 5.081 1.00 95.50 96 VAL A N 1
ATOM 729 C CA . VAL A 1 96 ? -2.443 -3.057 4.323 1.00 95.50 96 VAL A CA 1
ATOM 730 C C . VAL A 1 96 ? -2.980 -2.062 3.300 1.00 95.50 96 VAL A C 1
ATOM 732 O O . VAL A 1 96 ? -3.887 -2.377 2.532 1.00 95.50 96 VAL A O 1
ATOM 735 N N . ALA A 1 97 ? -2.455 -0.840 3.324 1.00 95.19 97 ALA A N 1
ATOM 736 C CA . ALA A 1 97 ? -2.752 0.192 2.342 1.00 95.19 97 ALA A CA 1
ATOM 737 C C . ALA A 1 97 ? -1.531 0.389 1.444 1.00 95.19 97 ALA A C 1
ATOM 739 O O . ALA A 1 97 ? -0.460 0.751 1.932 1.00 95.19 97 ALA A O 1
ATOM 740 N N . HIS A 1 98 ? -1.703 0.189 0.141 1.00 94.81 98 HIS A N 1
ATOM 741 C CA . HIS A 1 98 ? -0.676 0.467 -0.856 1.00 94.81 98 HIS A CA 1
ATOM 742 C C . HIS A 1 98 ? -1.055 1.681 -1.674 1.00 94.81 98 HIS A C 1
ATOM 744 O O . HIS A 1 98 ? -2.173 1.749 -2.175 1.00 94.81 98 HIS A O 1
ATOM 750 N N . ALA A 1 99 ? -0.119 2.601 -1.852 1.00 94.56 99 ALA A N 1
ATOM 751 C CA . ALA A 1 99 ? -0.271 3.712 -2.769 1.00 94.56 99 ALA A CA 1
ATOM 752 C C . ALA A 1 99 ? 0.889 3.737 -3.760 1.00 94.56 99 ALA A C 1
ATOM 754 O O . ALA A 1 99 ? 2.045 3.786 -3.347 1.00 94.56 99 ALA A O 1
ATOM 755 N N . ASP A 1 100 ? 0.579 3.774 -5.051 1.00 92.88 100 ASP A N 1
ATOM 756 C CA . ASP A 1 100 ? 1.563 3.855 -6.130 1.00 92.88 100 ASP A CA 1
ATOM 757 C C . ASP A 1 100 ? 1.394 5.163 -6.904 1.00 92.88 100 ASP A C 1
ATOM 759 O O . ASP A 1 100 ? 0.276 5.578 -7.217 1.00 92.88 100 ASP A O 1
ATOM 763 N N . ARG A 1 101 ? 2.499 5.851 -7.190 1.00 91.62 101 ARG A N 1
ATOM 764 C CA . ARG A 1 101 ? 2.478 7.152 -7.859 1.00 91.62 101 ARG A CA 1
ATOM 765 C C . ARG A 1 101 ? 2.106 7.001 -9.334 1.00 91.62 101 ARG A C 1
ATOM 767 O O . ARG A 1 101 ? 2.622 6.139 -10.039 1.00 91.62 101 ARG A O 1
ATOM 774 N N . LEU A 1 102 ? 1.248 7.899 -9.803 1.00 87.69 102 LEU A N 1
ATOM 775 C CA . LEU A 1 102 ? 0.856 8.070 -11.198 1.00 87.69 102 LEU A CA 1
ATOM 776 C C . LEU A 1 102 ? 1.617 9.248 -11.832 1.00 87.69 102 LEU A C 1
ATOM 778 O O . LEU A 1 102 ? 2.097 10.151 -11.139 1.00 87.69 102 LEU A O 1
ATOM 782 N N . ASP A 1 103 ? 1.679 9.269 -13.167 1.00 78.00 103 ASP A N 1
ATOM 783 C CA . ASP A 1 103 ? 2.458 10.236 -13.965 1.00 78.00 103 ASP A CA 1
ATOM 784 C C . ASP A 1 103 ? 2.085 11.720 -13.746 1.00 78.00 103 ASP A C 1
ATOM 786 O O . ASP A 1 103 ? 2.848 12.613 -14.110 1.00 78.00 103 ASP A O 1
ATOM 790 N N . ASP A 1 104 ? 0.932 12.015 -13.140 1.00 79.56 104 ASP A N 1
ATOM 791 C CA . ASP A 1 104 ? 0.428 13.371 -12.889 1.00 79.56 104 ASP A CA 1
ATOM 792 C C . ASP A 1 104 ? 0.453 13.787 -11.409 1.00 79.56 104 ASP A C 1
ATOM 794 O O . ASP A 1 104 ? -0.221 14.736 -11.009 1.00 79.56 104 ASP A O 1
ATOM 798 N N . GLY A 1 105 ? 1.234 13.084 -10.585 1.00 79.56 105 GLY A N 1
ATOM 799 C CA . GLY A 1 105 ? 1.352 13.375 -9.154 1.00 79.56 105 GLY A CA 1
ATOM 800 C C . GLY A 1 105 ? 0.173 12.878 -8.316 1.00 79.56 105 GLY A C 1
ATOM 801 O O . GLY A 1 105 ? 0.183 13.051 -7.097 1.00 79.56 105 GLY A O 1
ATOM 802 N N . ARG A 1 106 ? -0.815 12.225 -8.938 1.00 89.62 106 ARG A N 1
ATOM 803 C CA . ARG A 1 106 ? -1.827 11.444 -8.223 1.00 89.62 106 ARG A CA 1
ATOM 804 C C . ARG A 1 106 ? -1.256 10.101 -7.797 1.00 89.62 106 ARG A C 1
ATOM 806 O O . ARG A 1 106 ? -0.208 9.674 -8.271 1.00 89.62 106 ARG A O 1
ATOM 813 N N . TRP A 1 107 ? -1.970 9.437 -6.904 1.00 93.81 107 TRP A N 1
ATOM 814 C CA . TRP A 1 107 ? -1.609 8.120 -6.407 1.00 93.81 107 TRP A CA 1
ATOM 815 C C . TRP A 1 107 ? -2.777 7.163 -6.589 1.00 93.81 107 TRP A C 1
ATOM 817 O O . TRP A 1 107 ? -3.934 7.540 -6.418 1.00 93.81 107 TRP A O 1
ATOM 827 N N . GLU A 1 108 ? -2.477 5.927 -6.948 1.00 92.31 108 GLU A N 1
ATOM 828 C CA . GLU A 1 108 ? -3.434 4.835 -6.991 1.00 92.31 108 GLU A CA 1
ATOM 829 C C . GLU A 1 108 ? -3.387 4.084 -5.655 1.00 92.31 108 GLU A C 1
ATOM 831 O O . GLU A 1 108 ? -2.349 3.533 -5.306 1.00 92.31 108 GLU A O 1
ATOM 836 N N . LEU A 1 109 ? -4.491 4.086 -4.899 1.00 93.06 109 LEU A N 1
ATOM 837 C CA . LEU A 1 109 ? -4.604 3.443 -3.587 1.00 93.06 109 LEU A CA 1
ATOM 838 C C . LEU A 1 109 ? -5.367 2.120 -3.672 1.00 93.06 109 LEU A C 1
ATOM 840 O O . LEU A 1 109 ? -6.512 2.092 -4.130 1.00 93.06 109 LEU A O 1
ATOM 844 N N . THR A 1 110 ? -4.797 1.062 -3.104 1.00 91.88 110 THR A N 1
ATOM 845 C CA . THR A 1 110 ? -5.496 -0.183 -2.758 1.00 91.88 110 THR A CA 1
ATOM 846 C C . THR A 1 110 ? -5.456 -0.411 -1.252 1.00 91.88 110 THR A C 1
ATOM 848 O O . THR A 1 110 ? -4.479 -0.077 -0.585 1.00 91.88 110 THR A O 1
ATOM 851 N N . VAL A 1 111 ? -6.532 -0.970 -0.698 1.00 92.88 111 VAL A N 1
ATOM 852 C CA . VAL A 1 111 ? -6.597 -1.339 0.721 1.00 92.88 111 VAL A CA 1
ATOM 853 C C . VAL A 1 111 ? -7.102 -2.766 0.827 1.00 92.88 111 VAL A C 1
ATOM 855 O O . VAL A 1 111 ? -8.237 -3.047 0.436 1.00 92.88 111 VAL A O 1
ATOM 858 N N . ASP A 1 112 ? -6.280 -3.625 1.410 1.00 90.06 112 ASP A N 1
ATOM 859 C CA . ASP A 1 112 ? -6.569 -5.033 1.635 1.00 90.06 112 ASP A CA 1
ATOM 860 C C . ASP A 1 112 ? -6.641 -5.323 3.143 1.00 90.06 112 ASP A C 1
ATOM 862 O O . ASP A 1 112 ? -5.919 -4.696 3.924 1.00 90.06 112 ASP A O 1
ATOM 866 N N . PRO A 1 113 ? -7.512 -6.240 3.594 1.00 91.94 113 PRO A N 1
ATOM 867 C CA . PRO A 1 113 ? -7.526 -6.672 4.988 1.00 91.94 113 PRO A CA 1
ATOM 868 C C . PRO A 1 113 ? -6.245 -7.453 5.325 1.00 91.94 113 PRO A C 1
ATOM 870 O O . PRO A 1 113 ? -5.748 -8.210 4.488 1.00 91.94 113 PRO A O 1
ATOM 873 N N . LEU A 1 114 ? -5.735 -7.270 6.549 1.00 84.56 114 LEU A N 1
ATOM 874 C CA . LEU A 1 114 ? -4.579 -8.008 7.081 1.00 84.56 114 LEU A CA 1
ATOM 875 C C . LEU A 1 114 ? -4.982 -9.384 7.639 1.00 84.56 114 LEU A C 1
ATOM 877 O O . LEU A 1 114 ? -6.051 -9.465 8.289 1.00 84.56 114 LEU A O 1
#

Foldseek 3Di:
DDDDDDDDPPPPDDPWDWDWDAPDPPDIDIDIDHADKDKDAAADDPFQKKKWWFALDDDIWIDTNNHTDDPPQDPRNVRRNVVQVVVQVVPDSTWMWMWGADPVRIIIIGIDHD

Secondary structure (DSSP, 8-state):
--------S----TTEEEEEEE-SSS-EEEEEEE---EEEE----S-SEEEEEE-SSS--EEEETTEEPPS---HHHHHHHHHHHHHHHTT-SSEEEEEEE-TTSEEEEEEEE-

Sequence (114 aa):
MERIARWGDAELGRPYAASVVRRDRRAWAAGLTRVNAEPIELPELAASSLELASPPEGTATLAVDGAEADRFVEPALAAAVAELERRGRQRFEAFVAHADRLDDGRWELTVDPL

Radius of gyration: 16.97 Å; chains: 1; bounding box: 34×47×41 Å